Protein AF-A0A519D7Q5-F1 (afdb_monomer_lite)

Sequence (65 aa):
MQRESPMFKEAVKLGLTPMLSTLAIMENANSESEVLGFGLSVITLNLGMYIGLPAFGIVKLKKLL

Secondary structure (DSSP, 8-state):
-TTS-HHHHHHHHHHHHHHHHHHTTGGG--SHHHHHHHHHHHHHHHHHHHHHHHHHHHHHHHHH-

Foldseek 3Di:
DCPPDPVVVVVVCVLCVQLVVLVVCCVPDPDPVSNVVSVVVSVVSNCCCVPVVVVVVVVVVVVVD

Structure (mmCIF, N/CA/C/O backbone):
data_AF-A0A519D7Q5-F1
#
_entry.id   AF-A0A519D7Q5-F1
#
loop_
_atom_site.group_PDB
_atom_site.id
_atom_site.type_symbol
_atom_site.label_atom_id
_atom_site.label_alt_id
_atom_site.label_comp_id
_atom_site.label_asym_id
_atom_site.label_entity_id
_atom_site.label_seq_id
_atom_site.pdbx_PDB_ins_code
_atom_site.Cartn_x
_atom_site.Cartn_y
_atom_site.Cartn_z
_atom_site.occupancy
_atom_site.B_iso_or_equiv
_atom_site.auth_seq_id
_atom_site.auth_comp_id
_atom_site.auth_asym_id
_atom_site.auth_atom_id
_atom_site.pdbx_PDB_model_num
ATOM 1 N N . MET A 1 1 ? 14.311 -1.997 18.005 1.00 58.41 1 MET A N 1
ATOM 2 C CA . MET A 1 1 ? 12.919 -1.731 17.566 1.00 58.41 1 MET A CA 1
ATOM 3 C C . MET A 1 1 ? 12.387 -2.612 16.413 1.00 58.41 1 MET A C 1
ATOM 5 O O . MET A 1 1 ? 11.347 -3.211 16.620 1.00 58.41 1 MET A O 1
ATOM 9 N N . GLN A 1 2 ? 13.043 -2.835 15.252 1.00 51.19 2 GLN A N 1
ATOM 10 C CA . GLN A 1 2 ? 12.608 -3.918 14.312 1.00 51.19 2 GLN A CA 1
ATOM 11 C C . GLN A 1 2 ? 12.966 -5.351 14.788 1.00 51.19 2 GLN A C 1
ATOM 13 O O . GLN A 1 2 ? 12.410 -6.330 14.298 1.00 51.19 2 GLN A O 1
ATOM 18 N N . ARG A 1 3 ? 13.889 -5.483 15.755 1.00 58.59 3 ARG A N 1
ATOM 19 C CA . ARG A 1 3 ? 14.315 -6.752 16.386 1.00 58.59 3 ARG A CA 1
ATOM 20 C C . ARG A 1 3 ? 13.495 -7.167 17.624 1.00 58.59 3 ARG A C 1
ATOM 22 O O . ARG A 1 3 ? 13.750 -8.237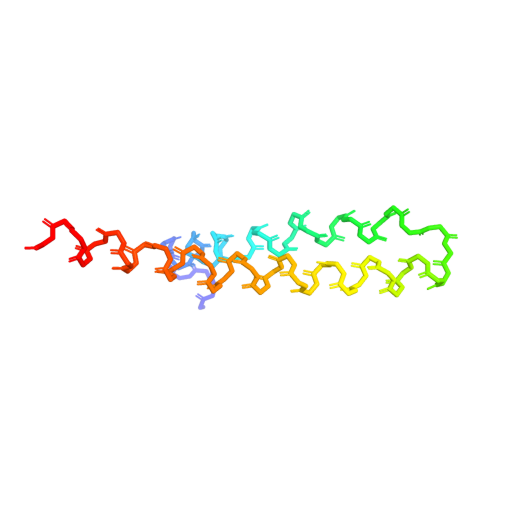 18.152 1.00 58.59 3 ARG A O 1
ATOM 29 N N . GLU A 1 4 ? 12.552 -6.350 18.101 1.00 61.69 4 GLU A N 1
ATOM 30 C CA . GLU A 1 4 ? 12.031 -6.441 19.485 1.00 61.69 4 GLU A CA 1
ATOM 31 C C . GLU A 1 4 ? 10.642 -7.077 19.647 1.00 61.69 4 GLU A C 1
ATOM 33 O O . GLU A 1 4 ? 10.292 -7.461 20.757 1.00 61.69 4 GLU A O 1
ATOM 38 N N . SER A 1 5 ? 9.855 -7.252 18.581 1.00 75.25 5 SER A N 1
ATOM 39 C CA . SER A 1 5 ? 8.584 -7.985 18.667 1.00 75.25 5 SER A CA 1
ATOM 40 C C . SER A 1 5 ? 8.307 -8.776 17.384 1.00 75.25 5 SER A C 1
ATOM 42 O O . SER A 1 5 ? 8.177 -8.168 16.315 1.00 75.25 5 SER A O 1
ATOM 44 N N . PRO A 1 6 ? 8.193 -10.118 17.458 1.00 82.62 6 PRO A N 1
ATOM 45 C CA . PRO A 1 6 ? 7.851 -10.968 16.316 1.00 82.62 6 PRO A CA 1
ATOM 46 C C . PRO A 1 6 ? 6.557 -10.529 15.618 1.00 82.62 6 PRO A C 1
ATOM 48 O O . PRO A 1 6 ? 6.519 -10.452 14.394 1.00 82.62 6 PRO A O 1
ATOM 51 N N . MET A 1 7 ? 5.537 -10.132 16.389 1.00 86.38 7 MET A N 1
ATOM 52 C CA . MET A 1 7 ? 4.262 -9.661 15.836 1.00 86.38 7 MET A CA 1
ATOM 53 C C . MET A 1 7 ? 4.395 -8.351 15.060 1.00 86.38 7 MET A C 1
ATOM 55 O O . MET A 1 7 ? 3.750 -8.182 14.028 1.00 86.38 7 MET A O 1
ATOM 59 N N . PHE A 1 8 ? 5.248 -7.430 15.515 1.00 87.12 8 PHE A N 1
ATOM 60 C CA . PHE A 1 8 ? 5.477 -6.178 14.794 1.00 87.12 8 PHE A CA 1
ATOM 61 C C . PHE A 1 8 ? 6.095 -6.440 13.416 1.00 87.12 8 PHE A C 1
ATOM 63 O O . PHE A 1 8 ? 5.656 -5.876 12.417 1.00 87.12 8 PHE A O 1
ATOM 70 N N . LYS A 1 9 ? 7.063 -7.361 13.337 1.00 87.25 9 LYS A N 1
ATOM 71 C CA . LYS A 1 9 ? 7.671 -7.776 12.066 1.00 87.25 9 LYS A CA 1
ATOM 72 C C . LYS A 1 9 ? 6.636 -8.371 11.110 1.00 87.25 9 LYS A C 1
ATOM 74 O O . LYS A 1 9 ? 6.664 -8.082 9.916 1.00 87.25 9 LYS A O 1
ATOM 79 N N . GLU A 1 10 ? 5.738 -9.197 11.630 1.00 90.62 10 GLU A N 1
ATOM 80 C CA . GLU A 1 10 ? 4.720 -9.883 10.836 1.00 90.62 10 GLU A CA 1
ATOM 81 C C . GLU A 1 10 ? 3.649 -8.916 10.319 1.00 90.62 10 GLU A C 1
ATOM 83 O O . GLU A 1 10 ? 3.307 -8.957 9.139 1.00 90.62 10 GLU A O 1
ATOM 88 N N . ALA A 1 11 ? 3.211 -7.968 11.153 1.00 90.06 11 ALA A N 1
ATOM 89 C CA . ALA A 1 11 ? 2.295 -6.900 10.756 1.00 90.06 11 ALA A CA 1
ATOM 90 C C . ALA A 1 11 ? 2.903 -5.984 9.682 1.00 90.06 11 ALA A C 1
ATOM 92 O O . ALA A 1 11 ? 2.251 -5.681 8.684 1.00 90.06 11 ALA A O 1
ATOM 93 N N . VAL A 1 12 ? 4.174 -5.592 9.840 1.00 91.44 12 VAL A N 1
ATOM 94 C CA . VAL A 1 12 ? 4.899 -4.807 8.828 1.00 91.44 12 VAL A CA 1
ATOM 95 C C . VAL A 1 12 ? 5.026 -5.594 7.525 1.00 91.44 12 VAL A C 1
ATOM 97 O O . VAL A 1 12 ? 4.775 -5.049 6.453 1.00 91.44 12 VAL A O 1
ATOM 100 N N . LYS A 1 13 ? 5.360 -6.889 7.594 1.00 90.94 13 LYS A N 1
ATOM 101 C CA . LYS A 1 13 ? 5.447 -7.749 6.409 1.00 90.94 13 LYS A CA 1
ATOM 102 C C . LYS A 1 13 ? 4.102 -7.848 5.693 1.00 90.94 13 LYS A C 1
ATOM 104 O O . LYS A 1 13 ? 4.063 -7.668 4.480 1.00 90.94 13 LYS A O 1
ATOM 109 N N . LEU A 1 14 ? 3.016 -8.104 6.422 1.00 91.06 14 LEU A N 1
ATOM 110 C CA . LEU A 1 14 ? 1.666 -8.171 5.860 1.00 91.06 14 LEU A CA 1
ATOM 111 C C . LEU A 1 14 ? 1.283 -6.843 5.198 1.00 91.06 14 LEU A C 1
ATOM 113 O O . LEU A 1 14 ? 0.775 -6.837 4.082 1.00 91.06 14 LEU A O 1
ATOM 117 N N . GLY A 1 15 ? 1.597 -5.729 5.862 1.00 90.06 15 GLY A N 1
ATOM 118 C CA . GLY A 1 15 ? 1.389 -4.388 5.338 1.00 90.06 15 GLY A CA 1
ATOM 119 C C . GLY A 1 15 ? 2.172 -4.126 4.056 1.00 90.06 15 GLY A C 1
ATOM 120 O O . GLY A 1 15 ? 1.608 -3.563 3.134 1.00 90.06 15 GLY A O 1
ATOM 121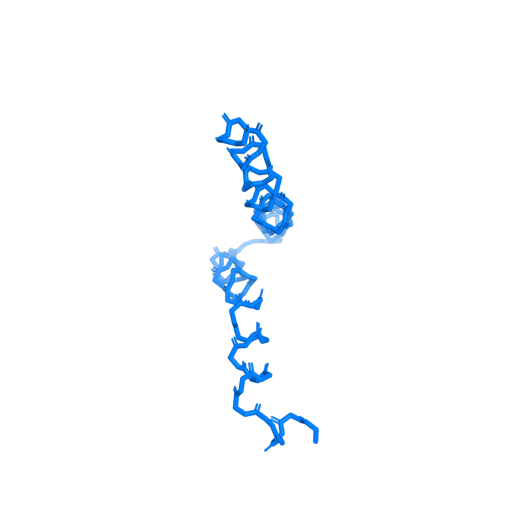 N N . LEU A 1 16 ? 3.434 -4.549 3.954 1.00 92.75 16 LEU A N 1
ATOM 122 C CA . LEU A 1 16 ? 4.298 -4.271 2.796 1.00 92.75 16 LEU A CA 1
ATOM 123 C C . LEU A 1 16 ? 4.173 -5.286 1.652 1.00 92.75 16 LEU A C 1
ATOM 125 O O . LEU A 1 16 ? 4.557 -4.976 0.529 1.00 92.75 16 LEU A O 1
ATOM 129 N N . THR A 1 17 ? 3.649 -6.487 1.902 1.00 92.31 17 THR A N 1
ATOM 130 C CA . THR A 1 17 ? 3.555 -7.557 0.889 1.00 92.31 17 THR A CA 1
ATOM 131 C C . THR A 1 17 ? 2.810 -7.122 -0.382 1.00 92.31 17 THR A C 1
ATOM 133 O O . THR A 1 17 ? 3.341 -7.358 -1.468 1.00 92.31 17 THR A O 1
ATOM 136 N N . PRO A 1 18 ? 1.645 -6.448 -0.307 1.00 89.00 18 PRO A N 1
ATOM 137 C CA . PRO A 1 18 ? 0.956 -5.953 -1.500 1.00 89.00 18 PRO A CA 1
ATOM 138 C C . PRO A 1 18 ? 1.805 -4.965 -2.317 1.00 89.00 18 PRO A C 1
ATOM 140 O O . PRO A 1 18 ? 1.852 -5.048 -3.545 1.00 89.00 18 PRO A O 1
ATOM 143 N N . MET A 1 19 ? 2.536 -4.071 -1.644 1.00 92.81 19 MET A N 1
ATOM 144 C CA . MET A 1 19 ? 3.437 -3.112 -2.287 1.00 92.81 19 MET A CA 1
ATOM 145 C C . MET A 1 19 ? 4.631 -3.802 -2.946 1.00 92.81 19 MET A C 1
ATOM 147 O O . MET A 1 19 ? 4.935 -3.528 -4.100 1.00 92.81 19 MET A O 1
ATOM 151 N N . LEU A 1 20 ? 5.280 -4.738 -2.253 1.00 92.56 20 LEU A N 1
ATOM 152 C CA . LEU A 1 20 ? 6.416 -5.480 -2.805 1.00 92.56 20 LEU A CA 1
ATOM 153 C C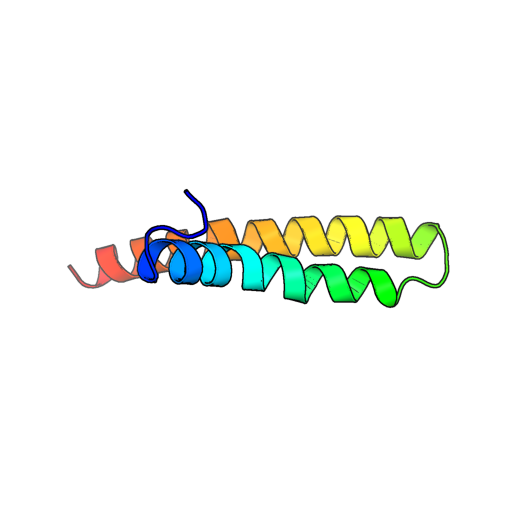 . LEU A 1 20 ? 6.001 -6.342 -4.007 1.00 92.56 20 LEU A C 1
ATOM 155 O O . LEU A 1 20 ? 6.713 -6.382 -5.004 1.00 92.56 20 LEU A O 1
ATOM 159 N N . SER A 1 21 ? 4.826 -6.977 -3.947 1.00 89.00 21 SER A N 1
ATOM 160 C CA . SER A 1 21 ? 4.302 -7.784 -5.054 1.00 89.00 21 SER A CA 1
ATOM 161 C C . SER A 1 21 ? 3.937 -6.9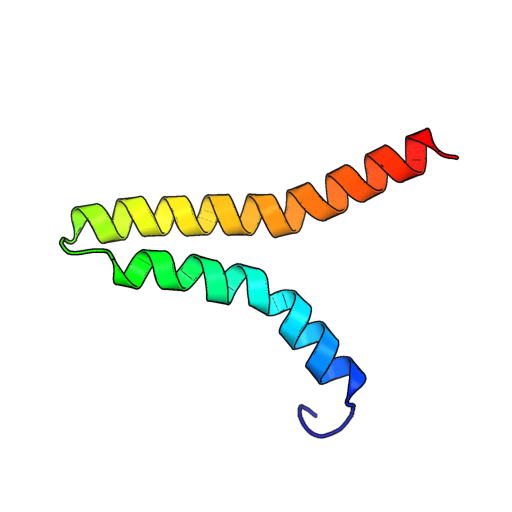46 -6.280 1.00 89.00 21 SER A C 1
ATOM 163 O O . SER A 1 21 ? 4.081 -7.424 -7.401 1.00 89.00 21 SER A O 1
ATOM 165 N N . THR A 1 22 ? 3.443 -5.721 -6.088 1.00 90.81 22 THR A N 1
ATOM 166 C CA . THR A 1 22 ? 3.107 -4.818 -7.201 1.00 90.81 22 THR A CA 1
ATOM 167 C C . THR A 1 22 ? 4.343 -4.138 -7.778 1.00 90.81 22 THR A C 1
ATOM 169 O O . THR A 1 22 ? 4.393 -3.912 -8.981 1.00 90.81 22 THR A O 1
ATOM 172 N N . LEU A 1 23 ? 5.371 -3.871 -6.969 1.00 91.25 23 LEU A N 1
ATOM 173 C CA . LEU A 1 23 ? 6.611 -3.253 -7.440 1.00 91.25 23 LEU A CA 1
ATOM 174 C C . LEU A 1 23 ? 7.357 -4.126 -8.464 1.00 91.25 23 LEU A C 1
ATOM 176 O O . LEU A 1 23 ? 7.954 -3.584 -9.389 1.00 91.25 23 LEU A O 1
ATOM 180 N N . ALA A 1 24 ? 7.233 -5.456 -8.371 1.00 90.44 24 ALA A N 1
ATOM 181 C CA . ALA A 1 24 ? 7.762 -6.402 -9.361 1.00 90.44 24 ALA A CA 1
ATOM 182 C C . ALA A 1 24 ? 7.184 -6.200 -10.781 1.00 90.44 24 ALA A C 1
ATOM 184 O O . ALA A 1 24 ? 7.783 -6.614 -11.770 1.00 90.44 24 ALA A O 1
ATOM 185 N N . ILE A 1 25 ? 6.041 -5.516 -10.924 1.00 90.19 25 ILE A N 1
ATOM 186 C CA . ILE A 1 25 ? 5.491 -5.150 -12.240 1.00 90.19 25 ILE A CA 1
ATOM 187 C C . ILE A 1 25 ? 6.409 -4.136 -12.937 1.00 90.19 25 ILE A C 1
ATOM 189 O O . ILE A 1 25 ? 6.577 -4.205 -14.151 1.00 90.19 25 ILE A O 1
ATOM 193 N N . MET A 1 26 ? 7.062 -3.241 -12.186 1.00 90.00 26 MET A N 1
ATOM 194 C CA . MET A 1 26 ? 7.984 -2.257 -12.764 1.00 90.00 26 MET A CA 1
ATOM 195 C C . MET A 1 26 ? 9.256 -2.894 -13.330 1.00 90.00 26 MET A C 1
ATOM 197 O O . MET A 1 26 ? 9.859 -2.319 -14.229 1.00 90.00 26 MET A O 1
ATOM 201 N N . GLU A 1 27 ? 9.640 -4.088 -12.865 1.00 88.50 27 GLU A N 1
ATOM 202 C CA . GLU A 1 27 ? 10.775 -4.836 -13.428 1.00 88.50 27 GLU A CA 1
ATOM 203 C C . GLU A 1 27 ? 10.515 -5.301 -14.868 1.00 88.50 27 GLU A C 1
ATOM 205 O O . GLU A 1 27 ? 11.453 -5.598 -15.598 1.00 88.50 27 GLU A O 1
ATOM 210 N N . ASN A 1 28 ? 9.251 -5.331 -15.299 1.00 87.69 28 ASN A N 1
ATOM 211 C CA . ASN A 1 28 ? 8.871 -5.693 -16.663 1.00 87.69 28 ASN A CA 1
ATOM 212 C C . ASN A 1 28 ? 8.844 -4.483 -17.615 1.00 87.69 28 ASN A C 1
ATOM 214 O O . ASN A 1 28 ? 8.500 -4.648 -18.783 1.00 87.69 28 ASN A O 1
ATOM 218 N N . ALA A 1 29 ? 9.171 -3.275 -17.139 1.00 91.75 29 ALA A N 1
ATOM 219 C CA . ALA A 1 29 ? 9.239 -2.076 -17.969 1.00 91.75 29 ALA A CA 1
ATOM 220 C C . ALA A 1 29 ? 10.495 -2.094 -18.852 1.00 91.75 29 ALA A C 1
ATOM 222 O O . ALA A 1 29 ? 11.613 -1.989 -18.351 1.00 91.75 29 ALA A O 1
ATOM 223 N N . ASN A 1 30 ? 10.319 -2.169 -20.170 1.00 89.94 30 ASN A N 1
ATOM 224 C CA . ASN A 1 30 ? 11.419 -2.174 -21.142 1.00 89.94 30 ASN A CA 1
ATOM 225 C C . ASN A 1 30 ? 11.663 -0.797 -21.780 1.00 89.94 30 ASN A C 1
ATOM 227 O O . ASN A 1 30 ? 12.630 -0.617 -22.518 1.00 89.94 30 ASN A O 1
ATOM 231 N N . SER A 1 31 ? 10.792 0.181 -21.518 1.00 91.31 31 SER A N 1
ATOM 232 C CA . SER A 1 31 ? 10.910 1.550 -22.026 1.00 91.31 31 SER A CA 1
ATOM 233 C C . SER A 1 31 ? 10.502 2.585 -20.977 1.00 91.31 31 SER A C 1
ATOM 235 O O . SER A 1 31 ? 9.715 2.300 -20.077 1.00 91.31 31 SER A O 1
ATOM 237 N N . GLU A 1 32 ? 10.985 3.822 -21.109 1.00 90.06 32 GLU A N 1
ATOM 238 C CA . GLU A 1 32 ? 10.622 4.928 -20.206 1.00 90.06 32 GLU A CA 1
ATOM 239 C C . GLU A 1 32 ? 9.104 5.175 -20.163 1.00 90.06 32 GLU A C 1
ATOM 241 O O . GLU A 1 32 ? 8.534 5.452 -19.107 1.00 90.06 32 GLU A O 1
ATOM 246 N N . SER A 1 33 ? 8.425 5.008 -21.303 1.00 91.19 33 SER A N 1
ATOM 247 C CA . SER A 1 33 ? 6.968 5.129 -21.383 1.00 91.19 33 SER A CA 1
ATOM 248 C C . SER A 1 33 ? 6.253 4.013 -20.612 1.00 91.19 33 SER A C 1
ATOM 250 O O . SER A 1 33 ? 5.220 4.265 -19.990 1.00 91.19 33 SER A O 1
ATOM 252 N N . GLU A 1 34 ? 6.788 2.789 -20.630 1.00 93.38 34 GLU A N 1
ATOM 253 C CA . GLU A 1 34 ? 6.265 1.671 -19.834 1.00 93.38 34 GLU A CA 1
ATOM 254 C C . GLU A 1 34 ? 6.511 1.877 -18.341 1.00 93.38 34 GLU A C 1
ATOM 256 O O . GLU A 1 34 ? 5.632 1.566 -17.544 1.00 93.38 34 GLU A O 1
ATOM 261 N N . VAL A 1 35 ? 7.645 2.469 -17.949 1.00 93.94 35 VAL A N 1
ATOM 262 C CA . VAL A 1 35 ? 7.918 2.814 -16.543 1.00 93.94 35 VAL A CA 1
ATOM 263 C C . VAL A 1 35 ? 6.843 3.758 -16.003 1.00 93.94 35 VAL A C 1
ATOM 265 O O . VAL A 1 35 ? 6.347 3.552 -14.897 1.00 93.94 35 VAL A O 1
ATOM 268 N N . LEU A 1 36 ? 6.425 4.761 -16.780 1.00 94.94 36 LEU A N 1
ATOM 269 C CA . LEU A 1 36 ? 5.346 5.670 -16.377 1.00 94.94 36 LEU A CA 1
ATOM 270 C C . LEU A 1 36 ? 3.985 4.963 -16.305 1.00 94.94 36 LEU A C 1
ATOM 272 O O . LEU A 1 36 ? 3.249 5.139 -15.331 1.00 94.94 36 LEU A O 1
ATOM 276 N N . GLY A 1 37 ? 3.655 4.141 -17.305 1.00 94.69 37 GLY A N 1
ATOM 277 C CA . GLY A 1 37 ? 2.400 3.382 -17.339 1.00 94.69 37 GLY A CA 1
ATOM 278 C C . GLY A 1 37 ? 2.285 2.368 -16.196 1.00 94.69 37 GLY A C 1
ATOM 279 O O . GLY A 1 37 ? 1.266 2.311 -15.498 1.00 94.69 37 GLY A O 1
ATOM 280 N N . PHE A 1 38 ? 3.347 1.601 -15.948 1.00 95.00 38 PHE A N 1
ATOM 281 C CA . PHE A 1 38 ? 3.420 0.669 -14.828 1.00 95.00 38 PHE A CA 1
ATOM 282 C C . PHE A 1 38 ? 3.509 1.393 -13.489 1.00 95.00 38 PHE A C 1
ATOM 284 O O . PHE A 1 38 ? 2.837 0.971 -12.555 1.00 95.00 38 PHE A O 1
ATOM 291 N N . GLY A 1 39 ? 4.218 2.518 -13.392 1.00 94.12 39 GLY A N 1
ATOM 292 C CA . GLY A 1 39 ? 4.253 3.343 -12.184 1.00 94.12 39 GLY A CA 1
ATOM 293 C C . GLY A 1 39 ? 2.858 3.816 -11.762 1.00 94.12 39 GLY A C 1
ATOM 294 O O . GLY A 1 39 ? 2.458 3.625 -10.613 1.00 94.12 39 GLY A O 1
ATOM 295 N N . LEU A 1 40 ? 2.070 4.344 -12.706 1.00 95.06 40 LEU A N 1
ATOM 296 C CA . LEU A 1 40 ? 0.669 4.718 -12.466 1.00 95.06 40 LEU A CA 1
ATOM 297 C C . LEU A 1 40 ? -0.182 3.512 -12.054 1.00 95.06 40 LEU A C 1
ATOM 299 O O . LEU A 1 40 ? -0.942 3.590 -11.089 1.00 95.06 40 LEU A O 1
ATOM 303 N N . SER A 1 41 ? -0.008 2.383 -12.740 1.00 93.94 41 SER A N 1
ATOM 304 C CA . SER A 1 41 ? -0.725 1.143 -12.432 1.00 93.94 41 SER A CA 1
ATOM 305 C C . SER A 1 41 ? -0.425 0.656 -11.013 1.00 93.94 41 SER A C 1
ATOM 307 O O . SER A 1 41 ? -1.348 0.355 -10.259 1.00 93.94 41 SER A O 1
ATOM 309 N N . VAL A 1 42 ? 0.850 0.634 -10.612 1.00 94.94 42 VAL A N 1
ATOM 310 C CA . VAL A 1 42 ? 1.302 0.238 -9.272 1.00 94.94 42 VAL A CA 1
ATOM 311 C C . VAL A 1 42 ? 0.714 1.155 -8.203 1.00 94.94 42 VAL A C 1
ATOM 313 O O . VAL A 1 42 ? 0.261 0.655 -7.173 1.00 94.94 42 VAL A O 1
ATOM 316 N N . ILE A 1 43 ? 0.655 2.470 -8.438 1.00 94.19 43 ILE A N 1
ATOM 317 C CA . ILE A 1 43 ? 0.011 3.419 -7.516 1.00 94.19 43 ILE A CA 1
ATOM 318 C C . ILE A 1 43 ? -1.477 3.090 -7.362 1.00 94.19 43 ILE A C 1
ATOM 320 O O . ILE A 1 43 ? -1.960 2.951 -6.237 1.00 94.19 43 ILE A O 1
ATOM 324 N N . THR A 1 44 ? -2.203 2.915 -8.469 1.00 94.81 44 THR A N 1
ATOM 325 C CA . THR A 1 44 ? -3.633 2.577 -8.437 1.00 94.81 44 THR A CA 1
ATOM 326 C C . THR A 1 44 ? -3.889 1.235 -7.749 1.00 94.81 44 THR A C 1
ATOM 328 O O . THR A 1 44 ? -4.792 1.142 -6.920 1.00 94.81 44 THR A O 1
ATOM 331 N N . LEU A 1 45 ? -3.080 0.210 -8.031 1.00 93.88 45 LEU A N 1
ATOM 332 C CA . LEU A 1 45 ? -3.161 -1.110 -7.397 1.00 93.88 45 LEU A CA 1
ATOM 333 C C . LEU A 1 45 ? -2.894 -1.037 -5.889 1.00 93.88 45 LEU A C 1
ATOM 335 O O . LEU A 1 45 ? -3.661 -1.601 -5.108 1.00 93.88 45 LEU A O 1
ATOM 339 N N . ASN A 1 46 ? -1.852 -0.315 -5.463 1.00 92.75 46 ASN A N 1
ATOM 340 C CA . ASN A 1 46 ? -1.559 -0.120 -4.043 1.00 92.75 46 ASN A CA 1
ATOM 341 C C . ASN A 1 46 ? -2.710 0.598 -3.337 1.00 92.75 46 ASN A C 1
ATOM 343 O O . ASN A 1 46 ? -3.228 0.083 -2.348 1.00 92.75 46 ASN A O 1
ATOM 347 N N . LEU A 1 47 ? -3.166 1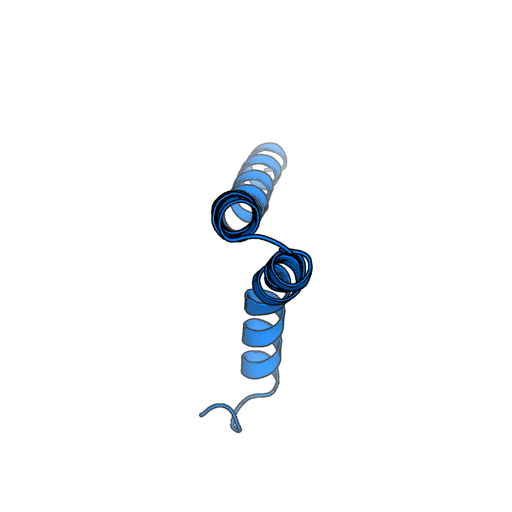.740 -3.863 1.00 94.12 47 LEU A N 1
ATOM 348 C CA . LEU A 1 47 ? -4.303 2.474 -3.297 1.00 94.12 47 LEU A CA 1
ATOM 349 C C . LEU A 1 47 ? -5.562 1.604 -3.237 1.00 94.12 47 LEU A C 1
ATOM 351 O O . LEU A 1 47 ? -6.238 1.563 -2.210 1.00 94.12 47 LEU A O 1
ATOM 355 N N . GLY A 1 48 ? -5.846 0.862 -4.307 1.00 94.00 48 GLY A N 1
ATOM 356 C CA . GLY A 1 48 ? -6.979 -0.052 -4.382 1.00 94.00 48 GLY A CA 1
ATOM 357 C C . GLY A 1 48 ? -6.943 -1.124 -3.297 1.00 94.00 48 GLY A C 1
ATOM 358 O O . GLY A 1 48 ? -7.967 -1.402 -2.685 1.00 94.00 48 GLY A O 1
ATOM 359 N N . MET A 1 49 ? -5.779 -1.692 -2.992 1.00 92.62 49 MET A N 1
ATOM 360 C CA . MET A 1 49 ? -5.662 -2.703 -1.938 1.00 92.62 49 MET A CA 1
ATOM 361 C C . MET A 1 49 ? -5.691 -2.091 -0.533 1.00 92.62 49 MET A C 1
ATOM 363 O O . MET A 1 49 ? -6.442 -2.570 0.317 1.00 92.62 49 MET A O 1
ATOM 367 N N . TYR A 1 50 ? -4.933 -1.016 -0.287 1.00 92.62 50 TYR A N 1
ATOM 368 C CA . TYR A 1 50 ? -4.870 -0.374 1.033 1.00 92.62 50 TYR A CA 1
ATOM 369 C C . TYR A 1 50 ? -6.171 0.326 1.431 1.00 92.62 50 TYR A C 1
ATOM 371 O O . TYR A 1 50 ? -6.441 0.447 2.621 1.00 92.62 50 TYR A O 1
ATOM 379 N N . ILE A 1 51 ? -6.982 0.777 0.472 1.00 94.50 51 ILE A N 1
ATOM 380 C CA . ILE A 1 51 ? -8.262 1.449 0.741 1.00 94.50 51 ILE A CA 1
ATOM 381 C C . ILE A 1 51 ? -9.436 0.504 0.486 1.00 94.50 51 ILE A C 1
ATOM 383 O O . ILE A 1 51 ? -10.352 0.419 1.304 1.00 94.50 51 ILE A O 1
ATOM 387 N N . GLY A 1 52 ? -9.415 -0.237 -0.621 1.00 93.75 52 GLY A N 1
ATOM 388 C CA . GLY A 1 52 ? -10.520 -1.099 -1.033 1.00 93.75 52 GLY A CA 1
ATOM 389 C C . GLY A 1 52 ? -10.731 -2.290 -0.106 1.00 93.75 52 GLY A C 1
ATOM 390 O O . GLY A 1 52 ? -11.876 -2.567 0.249 1.00 93.75 52 GLY A O 1
ATOM 391 N N . LEU A 1 53 ? -9.663 -2.960 0.351 1.00 91.88 53 LEU A N 1
ATOM 392 C CA . LEU A 1 53 ? -9.797 -4.106 1.258 1.00 91.88 53 LEU A CA 1
ATOM 393 C C . LEU A 1 53 ? -10.399 -3.685 2.617 1.00 91.88 53 LEU A C 1
ATOM 395 O O . LEU A 1 53 ? -11.384 -4.303 3.036 1.00 91.88 53 LEU A O 1
ATOM 399 N N . PRO A 1 54 ? -9.920 -2.607 3.280 1.00 91.06 54 PRO A N 1
ATOM 400 C CA . PRO A 1 54 ? -10.555 -2.110 4.500 1.00 91.06 54 PRO A CA 1
ATOM 401 C C . PRO A 1 54 ? -11.967 -1.564 4.276 1.00 91.06 54 PRO A C 1
ATOM 403 O O . PRO A 1 54 ? -12.862 -1.876 5.059 1.00 91.06 54 PRO A O 1
ATOM 406 N N . ALA A 1 55 ? -12.204 -0.798 3.204 1.00 94.88 55 ALA A N 1
ATOM 407 C CA . ALA A 1 55 ? -13.530 -0.255 2.905 1.00 94.88 55 ALA A CA 1
AT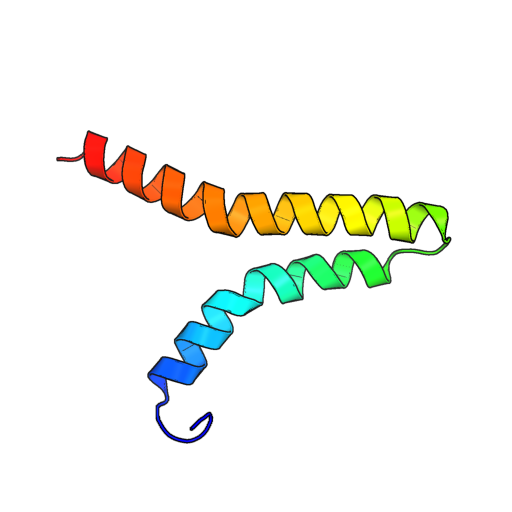OM 408 C C . ALA A 1 55 ? -14.560 -1.373 2.688 1.00 94.88 55 ALA A C 1
ATOM 410 O O . ALA A 1 55 ? -15.644 -1.340 3.271 1.00 94.88 55 ALA A O 1
ATOM 411 N N . PHE A 1 56 ? -14.203 -2.404 1.917 1.00 94.25 56 PHE A N 1
ATOM 412 C CA . PHE A 1 56 ? -15.047 -3.579 1.720 1.00 94.25 56 PHE A CA 1
ATOM 413 C C . PHE A 1 56 ? -15.292 -4.328 3.034 1.00 94.25 56 PHE A C 1
ATOM 415 O O . PHE A 1 56 ? -16.431 -4.700 3.325 1.00 94.25 56 PHE A O 1
ATOM 422 N N . GLY A 1 57 ? -14.252 -4.505 3.856 1.00 94.19 57 GLY A N 1
ATOM 423 C CA . GLY A 1 57 ? -14.368 -5.110 5.184 1.00 94.19 57 GLY A CA 1
ATOM 424 C C . GLY A 1 57 ? -15.367 -4.372 6.079 1.00 94.19 57 GLY A C 1
ATOM 425 O O . GLY A 1 57 ? -16.250 -5.003 6.657 1.00 94.19 57 GLY A O 1
ATOM 426 N N . ILE A 1 58 ? -15.289 -3.038 6.129 1.00 95.00 58 ILE A N 1
ATOM 427 C CA . ILE A 1 58 ? -16.196 -2.189 6.915 1.00 95.00 58 ILE A CA 1
ATOM 428 C C . ILE A 1 58 ? -17.632 -2.288 6.397 1.00 95.00 58 ILE A C 1
ATOM 430 O O . ILE A 1 58 ? -18.557 -2.467 7.188 1.00 95.00 58 ILE A O 1
ATOM 434 N N . VAL A 1 59 ? -17.839 -2.191 5.080 1.00 95.12 59 VAL A N 1
ATOM 435 C CA . VAL A 1 59 ? -19.178 -2.289 4.477 1.00 95.12 59 VAL A CA 1
ATOM 436 C C . VAL A 1 59 ? -19.801 -3.655 4.762 1.00 95.12 59 VAL A C 1
ATOM 438 O O . VAL A 1 59 ? -20.964 -3.734 5.159 1.00 95.12 59 VAL A O 1
ATOM 441 N N . LYS A 1 60 ? -19.028 -4.737 4.612 1.00 92.50 60 LYS A N 1
ATOM 442 C CA . LYS A 1 60 ? -19.497 -6.096 4.896 1.00 92.50 60 LYS A CA 1
ATOM 443 C C . LYS A 1 60 ? -19.821 -6.282 6.378 1.00 92.50 60 LYS A C 1
ATOM 445 O O . LYS A 1 60 ? -20.842 -6.886 6.690 1.00 92.50 60 LYS A O 1
ATOM 450 N N . LEU A 1 61 ? -18.995 -5.740 7.274 1.00 93.12 61 LEU A N 1
ATOM 451 C CA . LEU A 1 61 ? -19.228 -5.795 8.716 1.00 93.12 61 LEU A CA 1
ATOM 452 C C . LEU A 1 61 ? -20.501 -5.037 9.113 1.00 93.12 61 LEU A C 1
ATOM 454 O O . LEU A 1 61 ? -21.311 -5.571 9.859 1.00 93.12 61 LEU A O 1
ATOM 458 N N . LYS A 1 62 ? -20.723 -3.840 8.557 1.00 92.12 62 LYS A N 1
ATOM 459 C CA . LYS A 1 62 ? -21.957 -3.065 8.772 1.00 92.12 62 LYS A CA 1
ATOM 460 C C . LYS A 1 62 ? -23.216 -3.744 8.239 1.00 92.12 62 LYS A C 1
ATOM 462 O O . LYS A 1 62 ? -24.293 -3.446 8.722 1.00 92.12 62 LYS A O 1
ATOM 467 N N . LYS A 1 63 ? -23.094 -4.581 7.206 1.00 87.75 63 LYS A N 1
ATOM 468 C CA . LYS A 1 63 ? -24.216 -5.365 6.672 1.00 87.75 63 LYS A CA 1
ATOM 469 C C . LYS A 1 63 ? -24.508 -6.612 7.517 1.00 87.75 63 LYS A C 1
ATOM 471 O O . LYS A 1 63 ? -25.599 -7.160 7.419 1.00 87.75 63 LYS A O 1
ATOM 476 N N . LEU A 1 64 ? -23.507 -7.105 8.248 1.00 85.12 64 LEU A N 1
ATOM 477 C CA . LEU A 1 64 ? -23.613 -8.299 9.085 1.00 85.12 64 LEU A CA 1
ATOM 478 C C . LEU A 1 64 ? -24.168 -7.989 10.483 1.00 85.12 64 LEU A C 1
ATOM 480 O O . LEU A 1 64 ? -24.861 -8.836 11.041 1.00 85.12 64 LEU A O 1
ATOM 484 N N . LEU A 1 65 ? -23.821 -6.822 11.035 1.00 82.12 65 LEU A N 1
ATOM 485 C CA . LEU A 1 65 ? -24.389 -6.263 12.267 1.00 82.12 65 LEU A CA 1
ATOM 486 C C . LEU A 1 65 ? -25.800 -5.719 12.025 1.00 82.12 65 LEU A C 1
ATOM 488 O O . LEU A 1 65 ? -26.632 -5.879 12.941 1.00 82.12 65 LEU A O 1
#

pLDDT: mean 89.24, std 8.91, range [51.19, 95.12]

Radius of gyration: 16.01 Å; chains: 1; bounding box: 39×17×42 Å